Protein AF-A0A353XU44-F1 (afdb_monomer)

Mean predicted aligned error: 3.56 Å

Solvent-accessible surface area (backbone atoms only — not comparable to full-atom values): 3522 Å² total; per-residue (Å²): 70,41,56,59,54,38,54,74,76,40,100,76,66,50,79,86,54,28,64,55,51,57,58,52,52,52,53,51,53,54,56,48,64,73,75,44,93,60,94,69,74,54,71,43,78,44,86,100,54,32,70,46,68,61,81,129

Foldseek 3Di:
DLQVVQVVPDPDGDPVCSCVVVVVLVVVQVVCVVPDPDPDDQWDQDVPPGIDGDDD

pLDDT: mean 91.89, std 7.86, range [58.88, 97.75]

Radius of gyration: 12.34 Å; Cα contacts (8 Å, |Δi|>4): 38; chains: 1; bounding box: 30×21×27 Å

Sequence (56 aa):
SREQLLNSISDYPDHRLARTIDSHVKSIRKQLAQISDDDQEIIHTHRGLGYGLCAS

Nearest PDB structures (foldseek):
  5ju7-assembly1_A  TM=7.737E-01  e=5.791E-01  Escherichia coli K-12
  2y8s-assembly2_E  TM=3.997E-01  e=3.956E+00  Toxoplasma gondii

Structure (mmCIF, N/CA/C/O backbone):
data_AF-A0A353XU44-F1
#
_entry.id   AF-A0A353XU44-F1
#
loop_
_atom_site.group_PDB
_atom_site.id
_atom_site.type_symbol
_atom_site.label_atom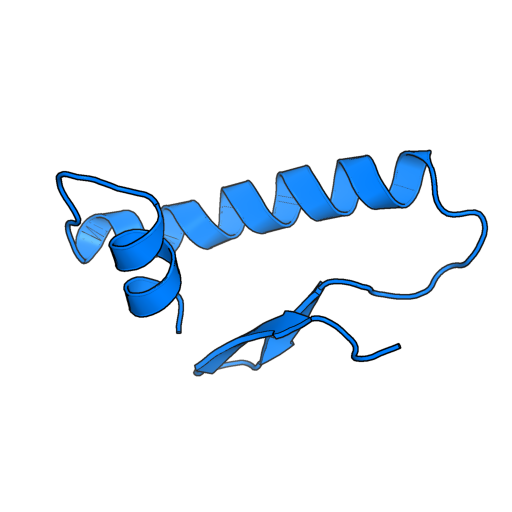_id
_atom_site.label_alt_id
_atom_site.label_comp_id
_atom_site.label_asym_id
_atom_site.label_entity_id
_atom_site.label_seq_id
_atom_site.pdbx_PDB_ins_code
_atom_site.Cartn_x
_atom_site.Cartn_y
_atom_site.Cartn_z
_atom_site.occupancy
_atom_site.B_iso_or_equiv
_atom_site.auth_seq_id
_atom_site.auth_comp_id
_atom_site.auth_asym_id
_atom_site.auth_atom_id
_atom_site.pdbx_PDB_model_num
ATOM 1 N N . SER A 1 1 ? 0.889 3.172 -8.122 1.00 94.25 1 SER A N 1
ATOM 2 C CA . SER A 1 1 ? 1.240 1.741 -8.017 1.00 94.25 1 SER A CA 1
ATOM 3 C C . SER A 1 1 ? 2.328 1.522 -6.977 1.00 94.25 1 SER A C 1
ATOM 5 O O . SER A 1 1 ? 2.880 2.495 -6.478 1.00 94.25 1 SER A O 1
ATOM 7 N N . ARG A 1 2 ? 2.640 0.265 -6.623 1.00 96.62 2 ARG A N 1
ATOM 8 C CA . ARG A 1 2 ? 3.763 -0.049 -5.713 1.00 96.62 2 ARG A CA 1
ATOM 9 C C . ARG A 1 2 ? 5.096 0.476 -6.239 1.00 96.62 2 ARG A C 1
ATOM 11 O O . ARG A 1 2 ? 5.851 1.071 -5.491 1.00 96.62 2 ARG A O 1
ATOM 18 N N . GLU A 1 3 ? 5.344 0.288 -7.531 1.00 96.56 3 GLU A N 1
ATOM 19 C CA . GLU A 1 3 ? 6.564 0.753 -8.197 1.00 96.56 3 GLU A CA 1
ATOM 20 C C . GLU A 1 3 ? 6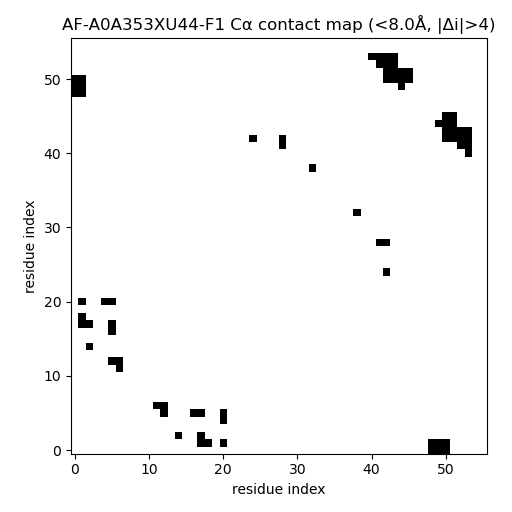.671 2.277 -8.154 1.00 96.56 3 GLU A C 1
ATOM 22 O O . GLU A 1 3 ? 7.723 2.802 -7.823 1.00 96.56 3 GLU A O 1
ATOM 27 N N . GLN A 1 4 ? 5.566 2.996 -8.385 1.00 96.12 4 GLN A N 1
ATOM 28 C CA . GLN A 1 4 ? 5.551 4.456 -8.246 1.00 96.12 4 GLN A CA 1
ATOM 29 C C . GLN A 1 4 ? 5.851 4.910 -6.811 1.00 96.12 4 GLN A C 1
ATOM 31 O O . GLN A 1 4 ? 6.604 5.859 -6.633 1.00 96.12 4 GLN A O 1
ATOM 36 N N . LEU A 1 5 ? 5.304 4.222 -5.802 1.00 96.56 5 LEU A N 1
ATOM 37 C CA . LEU A 1 5 ? 5.598 4.519 -4.396 1.00 96.56 5 LEU A CA 1
ATOM 38 C C . LEU A 1 5 ? 7.062 4.233 -4.046 1.00 96.56 5 LEU A C 1
ATOM 40 O O . LEU A 1 5 ? 7.677 5.016 -3.334 1.00 96.56 5 LEU A O 1
ATOM 44 N N . LEU A 1 6 ? 7.637 3.141 -4.557 1.00 97.00 6 LEU A N 1
ATOM 45 C CA . LEU A 1 6 ? 9.053 2.831 -4.363 1.00 97.00 6 LEU A CA 1
ATOM 46 C C . LEU A 1 6 ? 9.948 3.893 -5.014 1.00 97.00 6 LEU A C 1
ATOM 48 O O . LEU A 1 6 ? 10.861 4.400 -4.368 1.00 97.00 6 LEU A O 1
ATOM 52 N N . ASN A 1 7 ? 9.644 4.265 -6.258 1.00 96.50 7 ASN A N 1
ATOM 53 C CA . ASN A 1 7 ? 10.377 5.292 -6.998 1.00 96.50 7 ASN A CA 1
ATOM 54 C C . ASN A 1 7 ? 10.340 6.660 -6.305 1.00 96.50 7 ASN A C 1
ATOM 56 O O . ASN A 1 7 ? 11.261 7.445 -6.485 1.00 96.50 7 ASN A O 1
ATOM 60 N N . SER A 1 8 ? 9.295 6.967 -5.528 1.00 95.81 8 SER A N 1
ATOM 61 C CA . SER A 1 8 ? 9.199 8.251 -4.825 1.00 95.81 8 SER A CA 1
ATOM 62 C C . SER A 1 8 ? 9.954 8.303 -3.496 1.00 95.81 8 SER A C 1
ATOM 64 O O . SER A 1 8 ? 10.129 9.392 -2.962 1.00 95.81 8 SER A O 1
ATOM 66 N N . ILE A 1 9 ? 10.343 7.156 -2.925 1.00 94.12 9 ILE A N 1
ATOM 67 C CA . ILE A 1 9 ? 10.938 7.088 -1.575 1.00 94.12 9 ILE A CA 1
ATOM 68 C C . ILE A 1 9 ? 12.359 6.521 -1.550 1.00 94.12 9 ILE A C 1
ATOM 70 O O . ILE A 1 9 ? 12.96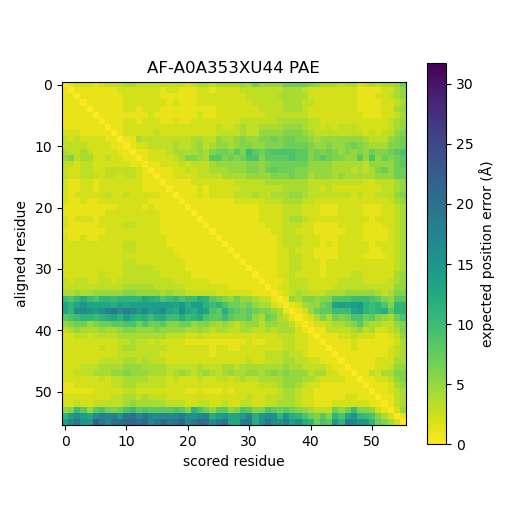0 6.447 -0.481 1.00 94.12 9 ILE A O 1
ATOM 74 N N . SER A 1 10 ? 12.877 6.055 -2.685 1.00 93.25 10 SER A N 1
ATOM 75 C CA . SER A 1 10 ? 14.169 5.382 -2.768 1.00 93.25 10 SER A CA 1
ATOM 76 C C . SER A 1 10 ? 15.037 6.009 -3.848 1.00 93.25 10 SER A C 1
ATOM 78 O O . SER A 1 10 ? 14.598 6.148 -4.985 1.00 93.25 10 SER A O 1
ATOM 80 N N . ASP A 1 11 ? 16.292 6.297 -3.505 1.00 93.31 11 ASP A N 1
ATOM 81 C CA . ASP A 1 11 ? 17.311 6.752 -4.462 1.00 93.31 11 ASP A CA 1
ATOM 82 C C . ASP A 1 11 ? 17.767 5.630 -5.414 1.00 93.31 11 ASP A C 1
ATOM 84 O O . ASP A 1 11 ? 18.343 5.888 -6.470 1.00 93.31 11 ASP A O 1
ATOM 88 N N . TYR A 1 12 ? 17.490 4.371 -5.052 1.00 93.12 12 TYR A N 1
ATOM 89 C CA . TYR A 1 12 ? 17.882 3.175 -5.799 1.00 93.12 12 TYR A CA 1
ATOM 90 C C . TYR A 1 12 ? 16.696 2.214 -5.952 1.00 93.12 12 TYR A C 1
ATOM 92 O O . TYR A 1 12 ? 16.682 1.133 -5.353 1.00 93.12 12 TYR A O 1
ATOM 100 N N . PRO A 1 13 ? 15.667 2.589 -6.729 1.00 91.38 13 PRO A N 1
ATOM 101 C CA . PRO A 1 13 ? 14.502 1.742 -6.901 1.00 91.38 13 PRO A CA 1
ATOM 102 C C . PRO A 1 13 ? 14.833 0.505 -7.752 1.00 91.38 13 PRO A C 1
ATOM 104 O O . PRO A 1 13 ? 15.299 0.608 -8.884 1.00 91.38 13 PRO A O 1
ATOM 107 N N . ASP A 1 14 ? 14.525 -0.678 -7.220 1.00 94.50 14 ASP A N 1
ATOM 108 C CA . ASP A 1 14 ? 14.525 -1.949 -7.951 1.00 94.50 14 ASP A CA 1
ATOM 109 C C . ASP A 1 14 ? 13.102 -2.520 -7.933 1.00 94.50 14 ASP A C 1
ATOM 111 O O . ASP A 1 14 ? 12.496 -2.679 -6.874 1.00 94.50 14 ASP A O 1
ATOM 115 N N . HIS A 1 15 ? 12.565 -2.867 -9.104 1.00 90.50 15 HIS A N 1
ATOM 116 C CA . HIS A 1 15 ? 11.254 -3.507 -9.262 1.00 90.50 15 HIS A CA 1
ATOM 117 C C . HIS A 1 15 ? 11.048 -4.702 -8.306 1.00 90.50 15 HIS A C 1
ATOM 119 O O . HIS A 1 15 ? 9.951 -4.892 -7.772 1.00 90.50 15 HIS A O 1
ATOM 125 N N . ARG A 1 16 ? 12.101 -5.478 -8.020 1.00 93.19 16 ARG A N 1
ATOM 126 C CA . ARG A 1 16 ? 12.059 -6.617 -7.085 1.00 93.19 16 ARG A CA 1
ATOM 127 C C . ARG A 1 16 ? 11.688 -6.189 -5.665 1.00 93.19 16 ARG A C 1
ATOM 129 O O . ARG A 1 16 ? 11.092 -6.969 -4.922 1.00 93.19 16 ARG A O 1
ATOM 136 N N . LEU A 1 17 ? 11.991 -4.944 -5.304 1.00 95.44 17 LEU A N 1
ATOM 137 C CA . LEU A 1 17 ? 11.663 -4.343 -4.017 1.00 95.44 17 LEU A CA 1
ATOM 138 C C . LEU A 1 17 ? 10.241 -3.780 -3.971 1.00 95.44 17 LEU A C 1
ATOM 140 O O . LEU A 1 17 ? 9.776 -3.449 -2.891 1.00 95.44 17 LEU A O 1
ATOM 144 N N . ALA A 1 18 ? 9.482 -3.722 -5.070 1.00 95.06 18 ALA A N 1
ATOM 145 C CA . ALA A 1 18 ? 8.131 -3.149 -5.047 1.00 95.06 18 ALA A CA 1
ATOM 146 C C . ALA A 1 18 ? 7.193 -3.843 -4.034 1.00 95.06 18 ALA A C 1
ATOM 148 O O . ALA A 1 18 ? 6.252 -3.229 -3.533 1.00 95.06 18 ALA A O 1
ATOM 149 N N . ARG A 1 19 ? 7.447 -5.114 -3.688 1.00 95.25 19 ARG A N 1
ATOM 150 C CA . ARG A 1 19 ? 6.694 -5.847 -2.653 1.00 95.25 19 ARG A CA 1
ATOM 151 C C . ARG A 1 19 ? 7.013 -5.411 -1.220 1.00 95.25 19 ARG A C 1
ATOM 153 O O . ARG A 1 19 ? 6.192 -5.654 -0.342 1.00 95.25 19 ARG A O 1
ATOM 160 N N . THR A 1 20 ? 8.133 -4.734 -0.956 1.00 96.12 20 THR A N 1
ATOM 161 C CA . THR A 1 20 ? 8.430 -4.202 0.390 1.00 96.12 20 THR A CA 1
ATOM 162 C C . THR A 1 20 ? 7.428 -3.125 0.806 1.00 96.12 20 THR A C 1
ATOM 164 O O . THR A 1 20 ? 7.125 -2.994 1.992 1.00 96.12 20 THR A O 1
ATOM 167 N N . ILE A 1 21 ? 6.827 -2.428 -0.167 1.00 97.06 21 ILE A N 1
ATOM 168 C CA . ILE A 1 21 ? 5.741 -1.464 0.048 1.00 97.06 21 ILE A CA 1
ATOM 169 C C . ILE A 1 21 ? 4.573 -2.094 0.821 1.00 97.06 21 ILE A C 1
ATOM 171 O O . ILE A 1 21 ? 3.981 -1.422 1.661 1.00 97.06 21 ILE A O 1
ATOM 175 N N . ASP A 1 22 ? 4.284 -3.387 0.625 1.00 96.94 22 ASP A N 1
ATOM 176 C CA . ASP A 1 22 ? 3.225 -4.090 1.365 1.00 96.94 22 ASP A CA 1
ATOM 177 C C . ASP A 1 22 ? 3.500 -4.081 2.879 1.00 96.94 22 ASP A C 1
ATOM 179 O O . ASP A 1 22 ? 2.615 -3.788 3.689 1.00 96.94 22 ASP A O 1
ATOM 183 N N . SER A 1 23 ? 4.749 -4.360 3.262 1.00 97.75 23 SER A N 1
ATOM 184 C CA . SER A 1 23 ? 5.195 -4.354 4.657 1.00 97.75 23 SER A CA 1
ATOM 185 C C . SER A 1 23 ? 5.181 -2.946 5.248 1.00 97.75 23 SER A C 1
ATOM 187 O O . SER A 1 23 ? 4.740 -2.770 6.383 1.00 97.75 23 SER A O 1
ATOM 189 N N . HIS A 1 24 ? 5.603 -1.935 4.484 1.00 97.00 24 HIS A N 1
ATOM 190 C CA . HIS A 1 24 ? 5.537 -0.541 4.929 1.00 97.00 24 HIS A CA 1
ATOM 191 C C . HIS A 1 24 ? 4.093 -0.091 5.169 1.00 97.00 24 HIS A C 1
ATOM 193 O O . HIS A 1 24 ? 3.787 0.420 6.246 1.00 97.00 24 HIS A O 1
ATOM 199 N N . VAL A 1 25 ? 3.180 -0.360 4.230 1.00 97.00 25 VAL A N 1
ATOM 200 C CA . VAL A 1 25 ? 1.752 -0.041 4.386 1.00 97.00 25 VAL A CA 1
ATOM 201 C C . VAL A 1 25 ? 1.151 -0.756 5.596 1.00 97.00 25 VAL A C 1
ATOM 203 O O . VAL A 1 25 ? 0.388 -0.150 6.348 1.00 97.00 25 VAL A O 1
ATOM 206 N N . LYS A 1 26 ? 1.512 -2.024 5.834 1.00 96.62 26 LYS A N 1
ATOM 207 C CA . LYS A 1 26 ? 1.074 -2.767 7.026 1.00 96.62 26 LYS A CA 1
ATOM 208 C C . LYS A 1 26 ? 1.525 -2.084 8.320 1.00 96.62 26 LYS A C 1
ATOM 210 O O . LYS A 1 26 ? 0.719 -1.938 9.238 1.00 96.62 26 LYS A O 1
ATOM 215 N N . SER A 1 27 ? 2.787 -1.667 8.395 1.00 97.50 27 SER A N 1
ATOM 216 C CA . SER A 1 27 ? 3.329 -0.975 9.569 1.00 97.50 27 SER A CA 1
ATOM 217 C C . SER A 1 27 ? 2.654 0.376 9.804 1.00 97.50 27 SER A C 1
ATOM 219 O O . SER A 1 27 ? 2.277 0.666 10.938 1.00 97.50 27 SER A O 1
ATOM 221 N N . ILE A 1 28 ? 2.426 1.160 8.746 1.00 96.00 28 ILE A N 1
ATOM 222 C CA . ILE A 1 28 ? 1.749 2.462 8.841 1.00 96.00 28 ILE A CA 1
ATOM 223 C C . ILE A 1 28 ? 0.298 2.285 9.301 1.00 96.00 28 ILE A C 1
ATOM 225 O O . ILE A 1 28 ? -0.125 2.955 10.236 1.00 96.00 28 ILE A O 1
ATOM 229 N N . ARG A 1 29 ? -0.457 1.336 8.727 1.00 95.19 29 ARG A N 1
ATOM 230 C CA . ARG A 1 29 ? -1.830 1.032 9.176 1.00 95.19 29 ARG A CA 1
ATOM 231 C C . ARG A 1 29 ? -1.885 0.674 10.660 1.00 95.19 29 ARG A C 1
ATOM 233 O O . ARG A 1 29 ? -2.780 1.134 11.357 1.00 95.19 29 ARG A O 1
ATOM 240 N N . LYS A 1 30 ? -0.917 -0.109 11.153 1.00 94.69 30 LYS A N 1
ATOM 241 C CA . LYS A 1 30 ? -0.831 -0.438 12.581 1.00 94.69 30 LYS A CA 1
ATOM 242 C C . LYS A 1 30 ? -0.639 0.818 13.430 1.00 94.69 30 LYS A C 1
ATOM 244 O O . LYS A 1 30 ? -1.286 0.924 14.459 1.00 94.69 30 LYS A O 1
ATOM 249 N N . GLN A 1 31 ? 0.239 1.732 13.015 1.00 94.25 31 GLN A N 1
ATOM 250 C CA . GLN A 1 31 ? 0.479 2.988 13.731 1.00 94.25 31 GLN A CA 1
ATOM 251 C C . GLN A 1 31 ? -0.754 3.898 13.722 1.00 94.25 31 GLN A C 1
ATOM 253 O O . GLN A 1 31 ? -1.115 4.411 14.773 1.00 94.25 31 GLN A O 1
ATOM 258 N N . LEU A 1 32 ? -1.427 4.040 12.576 1.00 93.19 32 LEU A N 1
ATOM 259 C CA . LEU A 1 32 ? -2.667 4.817 12.459 1.00 93.19 32 LEU A CA 1
ATOM 260 C C . LEU A 1 32 ? -3.763 4.267 13.382 1.00 93.19 32 LEU A C 1
ATOM 262 O O . LEU A 1 32 ? -4.356 5.016 14.144 1.00 93.19 32 LEU A O 1
ATOM 266 N N . ALA A 1 33 ? -3.938 2.946 13.422 1.00 90.62 33 ALA A N 1
ATOM 267 C CA . ALA A 1 33 ? -4.892 2.300 14.322 1.00 90.62 33 ALA A CA 1
ATOM 268 C C . ALA A 1 33 ? -4.569 2.462 15.824 1.00 90.62 33 ALA A C 1
ATOM 270 O O . ALA A 1 33 ? -5.397 2.112 16.653 1.00 90.62 33 ALA A O 1
ATOM 271 N N . GLN A 1 34 ? -3.372 2.928 16.210 1.00 92.62 34 GLN A N 1
ATOM 272 C CA . GLN A 1 34 ? -3.086 3.261 17.616 1.00 92.62 34 GLN A CA 1
ATOM 273 C C . GLN A 1 34 ? -3.552 4.665 18.010 1.00 92.62 34 GLN A C 1
ATOM 275 O O . GLN A 1 34 ? -3.597 4.961 19.200 1.00 92.62 34 GLN A O 1
ATOM 280 N N . I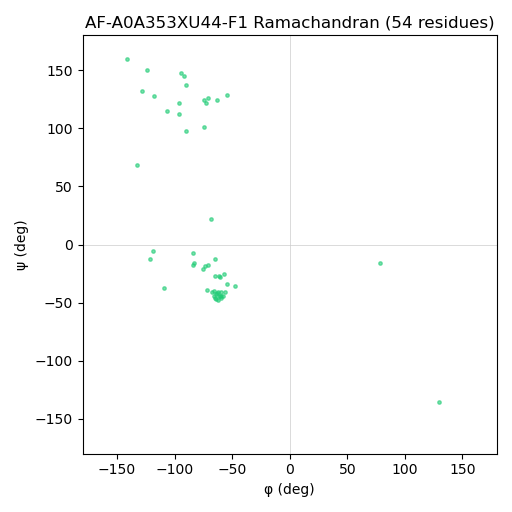LE A 1 3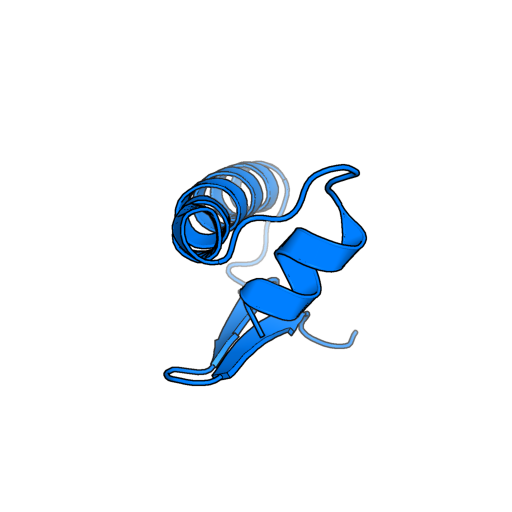5 ? -3.811 5.539 17.036 1.00 90.44 35 ILE A N 1
ATOM 281 C CA . ILE A 1 35 ? -4.090 6.963 17.272 1.00 90.44 35 ILE A CA 1
ATOM 282 C C . ILE A 1 35 ? -5.459 7.405 16.749 1.00 90.44 35 ILE A C 1
ATOM 284 O O . ILE A 1 35 ? -5.885 8.515 17.050 1.00 90.44 35 ILE A O 1
ATOM 288 N N . SER A 1 36 ? -6.118 6.580 15.938 1.00 83.00 36 SER A N 1
ATOM 289 C CA . SER A 1 36 ? -7.447 6.846 15.400 1.00 83.00 36 SER A CA 1
ATOM 290 C C . SER A 1 36 ? -8.501 6.163 16.265 1.00 83.00 36 SER A C 1
ATOM 292 O O . SER A 1 36 ? -8.466 4.945 16.416 1.00 83.00 36 SER A O 1
ATOM 294 N N . ASP A 1 37 ? -9.432 6.952 16.806 1.00 77.81 37 ASP A N 1
ATOM 295 C CA . ASP A 1 37 ? -10.606 6.444 17.533 1.00 77.81 37 ASP A CA 1
ATOM 296 C C . ASP A 1 37 ? -11.673 5.867 16.585 1.00 77.81 37 ASP A C 1
ATOM 298 O O . ASP A 1 37 ? -12.496 5.051 16.994 1.00 77.81 37 ASP A O 1
ATOM 302 N N . ASP A 1 38 ? -11.638 6.269 15.310 1.00 73.31 38 ASP A N 1
ATOM 303 C CA . ASP A 1 38 ? -12.508 5.740 14.266 1.00 73.31 38 ASP A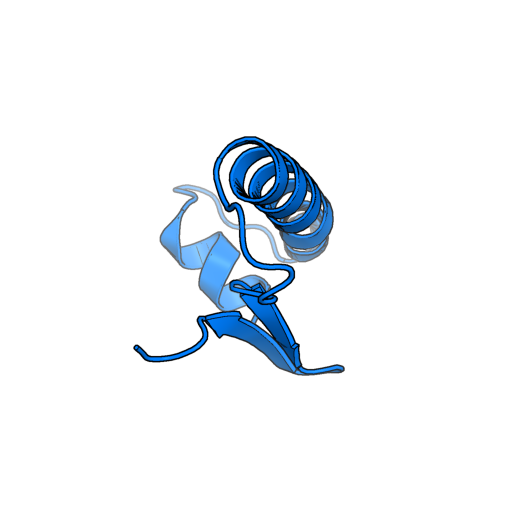 CA 1
ATOM 304 C C . ASP A 1 38 ? -11.868 4.534 13.566 1.00 73.31 38 ASP A C 1
ATOM 306 O O . ASP A 1 38 ? -10.709 4.575 13.147 1.00 73.31 38 ASP A O 1
ATOM 310 N N . ASP A 1 39 ? -12.676 3.500 13.310 1.00 74.56 39 ASP A N 1
ATOM 311 C CA . ASP A 1 39 ? -12.340 2.325 12.483 1.00 74.56 39 ASP A CA 1
ATOM 312 C C . ASP A 1 39 ? -12.185 2.669 10.977 1.00 74.56 39 ASP A C 1
ATOM 314 O O . ASP A 1 39 ? -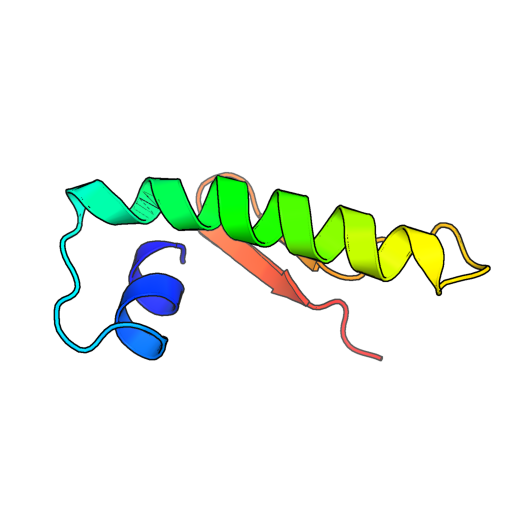12.322 1.816 10.092 1.00 74.56 39 ASP A O 1
ATOM 318 N N . GLN A 1 40 ? -11.911 3.933 10.643 1.00 83.94 40 GLN A N 1
ATOM 319 C CA . GLN A 1 40 ? -11.770 4.391 9.269 1.00 83.94 40 GLN A CA 1
ATOM 320 C C . GLN A 1 40 ? -10.459 3.884 8.651 1.00 83.94 40 GLN A C 1
ATOM 322 O O . GLN A 1 40 ? -9.352 4.192 9.098 1.00 83.94 40 GLN A O 1
ATOM 327 N N . GLU A 1 41 ? -10.564 3.145 7.543 1.00 87.06 41 GLU A N 1
ATOM 328 C CA . GLU A 1 41 ? -9.392 2.726 6.773 1.00 87.06 41 GLU A CA 1
ATOM 329 C C . GLU A 1 41 ? -8.812 3.914 5.979 1.00 87.06 41 GLU A C 1
ATOM 331 O O . GLU A 1 41 ? -9.304 4.261 4.913 1.00 87.06 41 GLU A O 1
ATOM 336 N N . ILE A 1 42 ? -7.727 4.521 6.472 1.00 93.06 42 ILE A N 1
ATOM 337 C CA . ILE A 1 42 ? -7.074 5.678 5.822 1.00 93.06 42 ILE A CA 1
ATOM 338 C C . ILE A 1 42 ? -6.325 5.303 4.535 1.00 93.06 42 ILE A C 1
ATOM 340 O O . ILE A 1 42 ? -6.324 6.055 3.562 1.00 93.06 42 ILE A O 1
ATOM 344 N N . ILE A 1 43 ? -5.652 4.150 4.523 1.00 95.06 43 ILE A N 1
ATOM 345 C CA . ILE A 1 43 ? -4.901 3.663 3.358 1.00 95.06 43 ILE A CA 1
ATOM 346 C C . ILE A 1 43 ? -5.685 2.516 2.742 1.00 95.06 43 ILE A C 1
ATOM 348 O O . ILE A 1 43 ? -5.746 1.451 3.352 1.00 95.06 43 ILE A O 1
ATOM 352 N N . HIS A 1 44 ? -6.189 2.670 1.522 1.00 95.31 44 HIS A N 1
ATOM 353 C CA . HIS A 1 44 ? -6.938 1.633 0.813 1.00 95.31 44 HIS A CA 1
ATOM 354 C C . HIS A 1 44 ? -6.059 0.800 -0.118 1.00 95.31 44 HIS A C 1
ATOM 356 O O . HIS A 1 44 ? -5.100 1.287 -0.724 1.00 95.31 44 HIS A O 1
ATOM 362 N N . THR A 1 45 ? -6.418 -0.477 -0.263 1.00 95.62 45 THR A N 1
ATOM 363 C CA . THR A 1 45 ? -5.793 -1.379 -1.236 1.00 95.62 45 THR A CA 1
ATOM 364 C C . THR A 1 45 ? -6.626 -1.436 -2.513 1.00 95.62 45 THR A C 1
ATOM 366 O O . THR A 1 45 ? -7.694 -2.043 -2.542 1.00 95.62 45 THR A O 1
ATOM 369 N N . HIS A 1 46 ? -6.090 -0.899 -3.606 1.00 95.31 46 HIS A N 1
ATOM 370 C CA . HIS A 1 46 ? -6.641 -1.084 -4.944 1.00 95.31 46 HIS A CA 1
ATOM 371 C C . HIS A 1 46 ? -6.002 -2.332 -5.563 1.00 95.31 46 HIS A C 1
ATOM 373 O O . HIS A 1 46 ? -4.866 -2.292 -6.047 1.00 95.31 46 HIS A O 1
ATOM 379 N N . ARG A 1 47 ? -6.691 -3.480 -5.489 1.00 92.31 47 ARG A N 1
ATOM 380 C CA . ARG A 1 47 ? -6.150 -4.773 -5.954 1.00 92.31 47 ARG A CA 1
ATOM 381 C C . ARG A 1 47 ? -5.690 -4.673 -7.413 1.00 92.31 47 ARG A C 1
ATOM 383 O O . ARG A 1 47 ? -6.417 -4.186 -8.266 1.00 92.31 47 ARG A O 1
ATOM 390 N N . GLY A 1 48 ? -4.457 -5.105 -7.673 1.00 91.62 48 GLY A N 1
ATOM 391 C CA . GLY A 1 48 ? -3.810 -4.991 -8.987 1.00 91.62 48 GLY A CA 1
ATOM 392 C C . GLY A 1 48 ? -3.240 -3.604 -9.324 1.00 91.62 48 GLY A C 1
ATOM 393 O O . GLY A 1 48 ? -2.389 -3.517 -10.199 1.00 91.62 48 GLY A O 1
ATOM 394 N N . LEU A 1 49 ? -3.622 -2.544 -8.604 1.00 94.31 49 LEU A N 1
ATOM 395 C CA . LEU A 1 49 ? -3.239 -1.156 -8.901 1.00 94.31 49 LEU A CA 1
ATOM 396 C C . LEU A 1 49 ? -2.249 -0.570 -7.882 1.00 94.31 49 LEU A C 1
ATOM 398 O O . LEU A 1 49 ? -1.336 0.162 -8.261 1.00 94.31 49 LEU A O 1
ATOM 402 N N . GLY A 1 50 ? -2.382 -0.901 -6.594 1.00 95.56 50 GLY A N 1
ATOM 403 C CA . GLY A 1 50 ? -1.517 -0.406 -5.517 1.00 95.56 50 GLY A CA 1
ATOM 404 C C . GLY A 1 50 ? -2.307 0.150 -4.335 1.00 95.56 50 GLY A C 1
ATOM 405 O O . GLY A 1 50 ? -3.275 -0.467 -3.895 1.00 95.56 50 GLY A O 1
ATOM 406 N N . TYR A 1 51 ? -1.877 1.303 -3.825 1.00 97.38 51 TYR A N 1
ATOM 407 C CA . TYR A 1 51 ? -2.437 1.939 -2.633 1.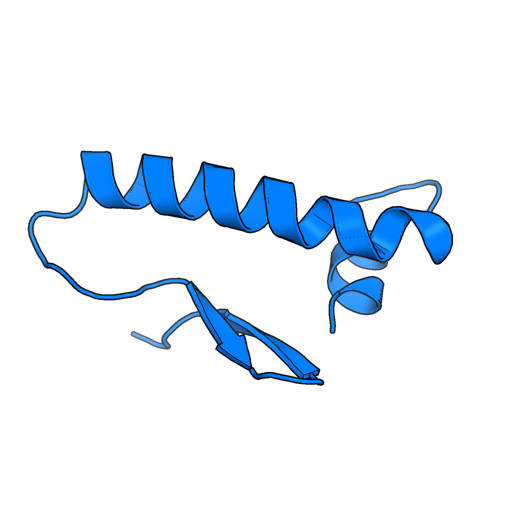00 97.38 51 TYR A CA 1
ATOM 408 C C . TYR A 1 51 ? -2.902 3.359 -2.933 1.00 97.38 51 TYR A C 1
ATOM 410 O O . TYR A 1 51 ? -2.346 4.015 -3.814 1.00 97.38 51 TYR A O 1
ATOM 418 N N . GLY A 1 52 ? -3.916 3.810 -2.204 1.00 95.75 52 GLY A N 1
ATOM 419 C CA . GLY A 1 52 ? -4.386 5.192 -2.215 1.00 95.75 52 GLY A CA 1
ATOM 420 C C . GLY A 1 52 ? -4.786 5.628 -0.812 1.00 95.75 52 GLY A C 1
ATOM 421 O O . GLY A 1 52 ? -5.023 4.784 0.052 1.00 95.75 52 GLY A O 1
ATOM 422 N N . LEU A 1 53 ? -4.835 6.937 -0.594 1.00 93.94 53 LEU A N 1
ATOM 423 C CA . LEU A 1 53 ? -5.351 7.521 0.640 1.00 93.94 53 LEU A CA 1
ATOM 424 C C . LEU A 1 53 ? -6.841 7.823 0.474 1.00 93.94 53 LEU A C 1
ATOM 426 O O . LEU A 1 53 ? -7.271 8.191 -0.621 1.00 93.94 53 LEU A O 1
ATOM 430 N N . CYS A 1 54 ? -7.613 7.669 1.545 1.00 85.69 54 CYS A N 1
ATOM 431 C CA . CYS A 1 54 ? -8.951 8.241 1.616 1.00 85.69 54 CYS A CA 1
ATOM 432 C C . CYS A 1 54 ? -8.810 9.772 1.549 1.00 85.69 54 CYS A C 1
ATOM 434 O O . CYS A 1 54 ? -8.038 10.348 2.316 1.00 85.69 54 CYS A O 1
ATOM 436 N N . ALA A 1 55 ? -9.480 10.422 0.596 1.00 64.75 55 ALA A N 1
ATOM 437 C CA . ALA A 1 55 ? -9.539 11.879 0.572 1.00 64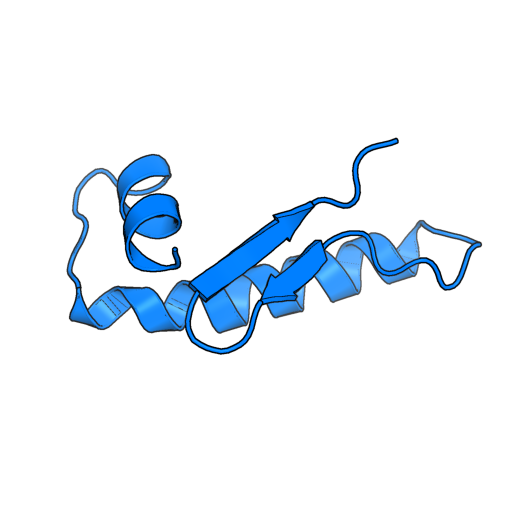.75 55 ALA A CA 1
ATOM 438 C C . ALA A 1 55 ? -10.490 12.336 1.685 1.00 64.75 55 ALA A C 1
ATOM 440 O O . ALA A 1 55 ? -11.629 11.872 1.736 1.00 64.75 55 ALA A O 1
ATOM 441 N N . SER A 1 56 ? -9.993 13.198 2.570 1.00 58.88 56 SER A N 1
ATOM 442 C CA . SER A 1 56 ? -10.790 13.957 3.540 1.00 58.88 56 SER A CA 1
ATOM 443 C C . SER A 1 56 ? -11.637 15.016 2.850 1.00 58.88 56 SER A C 1
ATOM 445 O O . SER A 1 56 ? -11.052 15.702 1.977 1.00 58.88 56 SER A O 1
#

Secondary structure (DSSP, 8-state):
-HHHHHHHH-SS--GGGGGHHHHHHHHHHHHHTTT-SS---SEEEETTTEEEEPP-